Protein AF-A0A653C8L2-F1 (afdb_monomer_lite)

Sequence (127 aa):
MERRVRAQRRDIRHLDTMCFTPFRRICHWGPLTAIGIIKMITAMTIHCMNMLLPKDTLGGKLNYGIFIALAGLTLYNFLSSMYHGPGYLPLNWKPCKEKDCQFLQTCGVCHGYKAPRSHHCRKSDAY

InterPro domains:
  IPR039859 Palmitoyltransferase PFA4/ZDHHC16/ZDHHC20/ERF2-like [PTHR12246] (24-123)

Structure (mmCIF, N/CA/C/O backbone):
data_AF-A0A653C8L2-F1
#
_entry.id   AF-A0A653C8L2-F1
#
loop_
_atom_site.group_PDB
_atom_site.id
_atom_site.type_symbol
_atom_site.label_atom_id
_atom_site.label_alt_id
_atom_site.label_comp_id
_atom_site.label_asym_id
_atom_site.label_entity_id
_atom_site.label_seq_id
_atom_site.pdbx_PDB_ins_code
_atom_site.Cartn_x
_atom_site.Cartn_y
_atom_site.Cartn_z
_atom_site.occupancy
_atom_site.B_iso_or_equiv
_atom_site.auth_seq_id
_atom_site.auth_comp_id
_atom_site.auth_asym_id
_atom_site.auth_atom_id
_atom_site.pdbx_PDB_model_num
ATOM 1 N N . MET A 1 1 ? -5.300 -2.735 35.868 1.00 60.06 1 MET A N 1
ATOM 2 C CA . MET A 1 1 ? -5.263 -2.070 34.544 1.00 60.06 1 MET A CA 1
ATOM 3 C C . MET A 1 1 ? -4.438 -2.858 33.521 1.00 60.06 1 MET A C 1
ATOM 5 O O . MET A 1 1 ? -4.993 -3.279 32.515 1.00 60.06 1 MET A O 1
ATOM 9 N N . GLU A 1 2 ? -3.161 -3.150 33.789 1.00 69.56 2 GLU A N 1
ATOM 10 C CA . GLU A 1 2 ? -2.265 -3.831 32.832 1.00 69.56 2 GLU A CA 1
ATOM 11 C C . GLU A 1 2 ? -2.723 -5.226 32.384 1.00 69.56 2 GLU A C 1
ATOM 13 O O . GLU A 1 2 ? -2.560 -5.586 31.223 1.00 69.56 2 GLU A O 1
ATOM 18 N N . ARG A 1 3 ? -3.340 -6.012 33.276 1.00 71.31 3 ARG A N 1
ATOM 19 C CA . ARG A 1 3 ? -3.849 -7.353 32.937 1.00 71.31 3 ARG A CA 1
ATOM 20 C C . ARG A 1 3 ? -4.948 -7.314 31.864 1.00 71.31 3 ARG A C 1
ATOM 22 O O . ARG A 1 3 ? -4.938 -8.158 30.975 1.00 71.31 3 ARG A O 1
ATOM 29 N N . ARG A 1 4 ? -5.835 -6.306 31.897 1.00 67.25 4 ARG A N 1
ATOM 30 C CA . ARG A 1 4 ? -6.894 -6.105 30.886 1.00 67.25 4 ARG A CA 1
ATOM 31 C C . ARG A 1 4 ? -6.313 -5.650 29.548 1.00 67.25 4 ARG A C 1
ATOM 33 O O . ARG A 1 4 ? -6.658 -6.214 28.520 1.00 67.25 4 ARG A O 1
ATOM 40 N N . VAL A 1 5 ? -5.343 -4.731 29.572 1.00 67.19 5 VAL A N 1
ATOM 41 C CA . VAL A 1 5 ? -4.606 -4.308 28.366 1.00 67.19 5 VAL A CA 1
ATOM 42 C C . VAL A 1 5 ? -3.884 -5.495 27.715 1.00 67.19 5 VAL A C 1
ATOM 44 O O . VAL A 1 5 ? -3.925 -5.654 26.497 1.00 67.19 5 VAL A O 1
ATOM 47 N N . ARG A 1 6 ? -3.248 -6.364 28.515 1.00 67.94 6 ARG A N 1
ATOM 48 C CA . ARG A 1 6 ? -2.563 -7.571 28.018 1.00 67.94 6 ARG A CA 1
ATOM 49 C C . ARG A 1 6 ? -3.534 -8.630 27.484 1.00 67.94 6 ARG A C 1
ATOM 51 O O . ARG A 1 6 ? -3.186 -9.304 26.520 1.00 67.94 6 ARG A O 1
ATOM 58 N N . ALA A 1 7 ? -4.713 -8.787 28.086 1.00 66.25 7 ALA A N 1
ATOM 59 C CA . ALA A 1 7 ? -5.761 -9.682 27.588 1.00 66.25 7 ALA A CA 1
ATOM 60 C C . ALA A 1 7 ? -6.307 -9.199 26.236 1.00 66.25 7 ALA A C 1
ATOM 62 O O . ALA A 1 7 ? -6.218 -9.925 25.255 1.00 66.25 7 ALA A O 1
ATOM 63 N N . GLN A 1 8 ? -6.693 -7.925 26.145 1.00 66.56 8 GLN A N 1
ATOM 64 C CA . GLN A 1 8 ? -7.194 -7.315 24.911 1.00 66.56 8 GLN A CA 1
ATOM 65 C C . GLN A 1 8 ? -6.156 -7.351 23.773 1.00 66.56 8 GLN A C 1
ATOM 67 O O . GLN A 1 8 ? -6.495 -7.577 22.618 1.00 66.56 8 GLN A O 1
ATOM 72 N N . ARG A 1 9 ? -4.862 -7.183 24.091 1.00 62.91 9 ARG A N 1
ATOM 73 C CA . ARG A 1 9 ? -3.764 -7.316 23.113 1.00 62.91 9 ARG A CA 1
ATOM 74 C C . ARG A 1 9 ? -3.525 -8.771 22.674 1.00 62.91 9 ARG A C 1
ATOM 76 O O . ARG A 1 9 ? -2.957 -8.995 21.609 1.00 62.91 9 ARG A O 1
ATOM 83 N N . ARG A 1 10 ? -3.8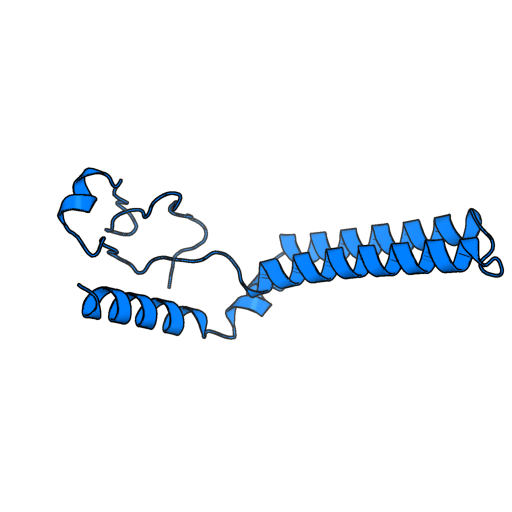84 -9.768 23.491 1.00 61.28 10 ARG A N 1
ATOM 84 C CA . ARG A 1 10 ? -3.798 -11.190 23.111 1.00 61.28 10 ARG A CA 1
ATOM 85 C C . ARG A 1 10 ? -4.936 -11.594 22.176 1.00 61.28 10 ARG A C 1
ATOM 87 O O . ARG A 1 10 ? -4.631 -12.243 21.185 1.00 61.28 10 ARG A O 1
ATOM 94 N N . ASP A 1 11 ? -6.162 -11.138 22.427 1.00 62.47 11 ASP A N 1
ATOM 95 C CA . ASP A 1 11 ? -7.305 -11.417 21.540 1.00 62.47 11 ASP A CA 1
ATOM 96 C C . ASP A 1 11 ? -7.112 -10.828 20.139 1.00 62.47 11 ASP A C 1
ATOM 98 O O . ASP A 1 11 ? -7.340 -11.518 19.151 1.00 62.47 11 ASP A O 1
ATOM 102 N N . ILE A 1 12 ? -6.594 -9.595 20.041 1.00 62.34 12 ILE A N 1
ATOM 103 C CA . ILE A 1 12 ? -6.271 -8.978 18.742 1.00 62.34 12 ILE A CA 1
ATOM 104 C C . ILE A 1 12 ? -5.249 -9.836 17.979 1.00 62.34 12 ILE A C 1
ATOM 106 O O . ILE A 1 12 ? -5.472 -10.186 16.833 1.00 62.34 12 ILE A O 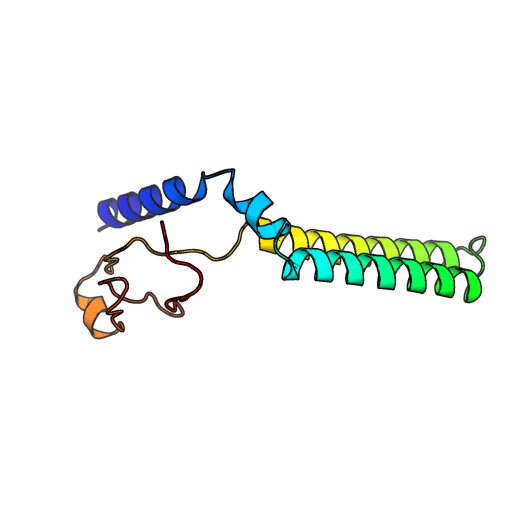1
ATOM 110 N N . ARG A 1 13 ? -4.166 -10.284 18.626 1.00 57.41 13 ARG A N 1
ATOM 111 C CA . ARG A 1 13 ? -3.154 -11.109 17.940 1.00 57.41 13 ARG A CA 1
ATOM 112 C C . ARG A 1 13 ? -3.681 -12.463 17.459 1.00 57.41 13 ARG A C 1
ATOM 114 O O . ARG A 1 13 ? -3.164 -12.994 16.484 1.00 57.41 13 ARG A O 1
ATOM 121 N N . HIS A 1 14 ? -4.671 -13.039 18.138 1.00 55.16 14 HIS A N 1
ATOM 122 C CA . HIS A 1 14 ? -5.238 -14.326 17.735 1.00 55.16 14 HIS A CA 1
ATOM 123 C C . HIS A 1 14 ? -6.105 -14.196 16.471 1.00 55.16 14 HIS A C 1
ATOM 125 O O . HIS A 1 14 ? -6.079 -15.075 15.611 1.00 55.16 14 HIS A O 1
ATOM 131 N N . LEU A 1 15 ? -6.828 -13.084 16.325 1.00 57.72 15 LEU A N 1
ATOM 132 C CA . LEU A 1 15 ? -7.612 -12.776 15.126 1.00 57.72 15 LEU A CA 1
ATOM 133 C C . LEU A 1 15 ? -6.710 -12.482 13.899 1.00 57.72 15 LEU A C 1
ATOM 135 O O . LEU A 1 15 ? -7.086 -12.798 12.772 1.00 57.72 15 LEU A O 1
ATOM 139 N N . ASP A 1 16 ? -5.476 -12.001 14.104 1.00 55.03 16 ASP A N 1
ATOM 140 C CA . ASP A 1 16 ? -4.514 -11.698 13.026 1.00 55.03 16 ASP A CA 1
ATOM 141 C C . ASP A 1 16 ? -3.955 -12.959 12.330 1.00 55.03 16 ASP A C 1
ATOM 143 O O . ASP A 1 16 ? -3.371 -12.873 11.250 1.00 55.03 16 ASP A O 1
ATOM 147 N N . THR A 1 17 ? -4.118 -14.149 12.924 1.00 48.03 17 THR A N 1
ATOM 148 C CA . THR A 1 17 ? -3.399 -15.376 12.511 1.00 48.03 17 THR A CA 1
ATOM 149 C C . THR A 1 17 ? -4.141 -16.199 11.438 1.00 48.03 17 THR A C 1
ATOM 151 O O . THR A 1 17 ? -3.724 -17.302 11.085 1.00 48.03 17 THR A O 1
ATOM 154 N N . MET A 1 18 ? -5.237 -15.695 10.860 1.00 47.38 18 MET A N 1
ATOM 155 C CA . MET A 1 18 ? -5.929 -16.401 9.773 1.00 47.38 18 MET A CA 1
ATOM 156 C C . MET A 1 18 ? -5.209 -16.205 8.425 1.00 47.38 18 MET A C 1
ATOM 158 O O . MET A 1 18 ? -5.527 -15.301 7.647 1.00 47.38 18 MET A O 1
ATOM 162 N N . CYS A 1 19 ? -4.278 -17.114 8.113 1.00 48.59 19 CYS A N 1
ATOM 163 C CA . CYS A 1 19 ? -3.488 -17.166 6.869 1.00 48.59 19 CYS A CA 1
ATOM 164 C C . CYS A 1 19 ? -4.305 -17.194 5.555 1.00 48.59 19 CYS A C 1
ATOM 166 O O . CYS A 1 19 ? -3.742 -16.987 4.483 1.00 48.59 19 CYS A O 1
ATOM 168 N N . PHE A 1 20 ? -5.623 -17.420 5.601 1.00 51.81 20 PHE A N 1
ATOM 169 C CA . PHE A 1 20 ? -6.507 -17.429 4.424 1.00 51.81 20 PHE A CA 1
ATOM 170 C C . PHE A 1 20 ? -7.019 -16.037 4.000 1.00 51.81 20 PHE A C 1
ATOM 172 O O . PHE A 1 20 ? -7.575 -15.879 2.910 1.00 51.81 20 PHE A O 1
ATOM 179 N N . THR A 1 21 ? -6.824 -15.008 4.825 1.00 62.84 21 THR A N 1
ATOM 180 C CA . THR A 1 21 ? -7.292 -13.637 4.551 1.00 62.84 21 THR A CA 1
ATOM 181 C C . THR A 1 21 ? -6.471 -12.854 3.507 1.00 62.84 21 THR A C 1
ATOM 183 O O . THR A 1 21 ? -7.094 -12.132 2.718 1.00 62.84 21 THR A O 1
ATOM 186 N N . PRO A 1 22 ? -5.128 -12.992 3.391 1.00 68.12 22 PRO A N 1
ATOM 187 C CA . PRO A 1 22 ? -4.340 -12.167 2.471 1.00 68.12 22 PRO A CA 1
ATOM 188 C C . PRO A 1 22 ? -4.568 -12.545 1.005 1.00 68.12 22 PRO A C 1
ATOM 190 O O . PRO A 1 22 ? -4.767 -11.670 0.165 1.00 68.12 22 PRO A O 1
ATOM 193 N N . PHE A 1 23 ? -4.620 -13.844 0.691 1.00 69.50 23 PHE A N 1
ATOM 194 C CA . PHE A 1 23 ? -4.845 -14.325 -0.677 1.00 69.50 23 PHE A CA 1
ATOM 195 C C . PHE A 1 23 ? -6.219 -13.921 -1.213 1.00 69.50 23 PHE A C 1
ATOM 197 O O . PHE A 1 23 ? -6.331 -13.441 -2.339 1.00 69.50 23 PHE A O 1
ATOM 204 N N . ARG A 1 24 ? -7.265 -14.014 -0.384 1.00 71.75 24 ARG A N 1
ATOM 205 C CA . ARG A 1 24 ? -8.611 -13.555 -0.755 1.00 71.75 24 ARG A CA 1
ATOM 206 C C . ARG A 1 24 ? -8.663 -12.041 -0.986 1.00 71.75 24 ARG A C 1
ATOM 208 O O . ARG A 1 24 ? -9.430 -11.582 -1.830 1.00 71.75 24 ARG A O 1
ATOM 215 N N . ARG A 1 25 ? -7.843 -11.266 -0.266 1.00 75.62 25 ARG A N 1
ATOM 216 C CA . ARG A 1 25 ? -7.727 -9.814 -0.455 1.00 75.62 25 ARG A CA 1
ATOM 217 C C . ARG A 1 25 ? -7.002 -9.473 -1.760 1.00 75.62 25 ARG A C 1
ATOM 219 O O . ARG A 1 25 ? -7.466 -8.589 -2.469 1.00 75.62 25 ARG A O 1
ATOM 226 N N . ILE A 1 26 ? -5.933 -10.194 -2.106 1.00 79.44 26 ILE A N 1
ATOM 227 C CA . ILE A 1 26 ? -5.179 -9.994 -3.358 1.00 79.44 26 ILE A CA 1
ATOM 228 C C . ILE A 1 26 ? -6.006 -10.403 -4.584 1.00 79.44 26 ILE A C 1
ATOM 230 O O . ILE A 1 26 ? -5.967 -9.707 -5.592 1.00 79.44 26 ILE A O 1
ATOM 234 N N . CYS A 1 27 ? -6.798 -11.475 -4.499 1.00 79.19 27 CYS A N 1
ATOM 235 C CA . CYS A 1 27 ? -7.641 -11.936 -5.609 1.00 79.19 27 CYS A CA 1
ATOM 236 C C . CYS A 1 27 ? -8.933 -11.118 -5.808 1.00 79.19 27 CYS A C 1
ATOM 238 O O . CYS A 1 27 ? -9.787 -11.496 -6.608 1.00 79.19 27 CYS A O 1
ATOM 240 N N . HIS A 1 28 ? -9.111 -10.003 -5.097 1.00 83.12 28 HIS A N 1
ATOM 241 C CA . HIS A 1 28 ? -10.218 -9.086 -5.350 1.00 83.12 28 HIS A CA 1
ATOM 242 C C . HIS A 1 28 ? -9.926 -8.219 -6.590 1.00 83.12 28 HIS A C 1
ATOM 244 O O . HIS A 1 28 ? -8.783 -7.844 -6.848 1.00 83.12 28 HIS A O 1
ATOM 250 N N . TRP A 1 29 ? -10.969 -7.838 -7.337 1.00 84.50 29 TRP A N 1
ATOM 251 C CA . TRP A 1 29 ? -10.837 -7.081 -8.590 1.00 84.50 29 TRP A CA 1
ATOM 252 C C . TRP A 1 29 ? -9.989 -5.809 -8.472 1.00 84.50 29 TRP A C 1
ATOM 254 O O . TRP A 1 29 ? -9.142 -5.573 -9.318 1.00 84.50 29 TRP A O 1
ATOM 264 N N . GLY A 1 30 ? -10.170 -5.012 -7.414 1.00 88.06 30 GLY A N 1
ATOM 265 C CA . GLY A 1 30 ? -9.389 -3.783 -7.194 1.00 88.06 30 GLY A CA 1
ATOM 266 C C . GLY A 1 30 ? -7.868 -4.012 -7.124 1.00 88.06 30 GLY A C 1
ATOM 267 O O . GLY A 1 30 ? -7.124 -3.431 -7.908 1.00 88.06 30 GLY A O 1
ATOM 268 N N . PRO A 1 31 ? -7.375 -4.864 -6.214 1.00 90.12 31 PRO A N 1
ATOM 269 C CA . PRO A 1 31 ? -5.970 -5.259 -6.183 1.00 90.12 31 PRO A CA 1
ATOM 270 C C . PRO A 1 31 ? -5.412 -5.840 -7.481 1.00 90.12 31 PRO A C 1
ATOM 272 O O . PRO A 1 31 ? -4.314 -5.463 -7.891 1.00 90.12 31 PRO A O 1
ATOM 275 N N . LEU A 1 32 ? -6.164 -6.717 -8.150 1.00 90.81 32 LEU A N 1
ATOM 276 C CA . LEU A 1 32 ? -5.730 -7.315 -9.414 1.00 90.81 32 LEU A CA 1
ATOM 277 C C . LEU A 1 32 ? -5.578 -6.267 -10.520 1.00 90.81 32 LEU A C 1
ATOM 279 O O . LEU A 1 32 ? -4.567 -6.266 -11.227 1.00 90.81 32 LEU A O 1
ATOM 283 N N . THR A 1 33 ? -6.535 -5.344 -10.648 1.00 93.81 33 THR A N 1
ATOM 284 C CA . THR A 1 33 ? -6.440 -4.263 -11.638 1.00 93.81 33 THR A CA 1
ATOM 285 C C . THR A 1 33 ? -5.279 -3.325 -11.325 1.00 93.81 33 THR A C 1
ATOM 287 O O . THR A 1 33 ? -4.542 -2.962 -12.239 1.00 93.81 33 THR A O 1
ATOM 290 N N . ALA A 1 34 ? -5.039 -2.998 -10.052 1.00 94.19 34 ALA A N 1
ATOM 291 C CA . ALA A 1 34 ? -3.895 -2.183 -9.644 1.00 94.19 34 ALA A CA 1
ATOM 292 C C . ALA A 1 34 ? -2.549 -2.840 -10.005 1.00 94.19 34 ALA A C 1
ATOM 294 O O . ALA A 1 34 ? -1.684 -2.180 -10.582 1.00 94.19 34 ALA A O 1
ATOM 295 N N . ILE A 1 35 ? -2.381 -4.142 -9.741 1.00 94.12 35 ILE A N 1
ATOM 296 C CA . ILE A 1 35 ? -1.172 -4.886 -10.140 1.00 94.12 35 ILE A CA 1
ATOM 297 C C . ILE A 1 35 ? -1.011 -4.871 -11.665 1.00 94.12 35 ILE A C 1
ATOM 299 O O . ILE A 1 35 ? 0.094 -4.635 -12.159 1.00 94.12 35 ILE A O 1
ATOM 303 N N . GLY A 1 36 ? -2.103 -5.072 -12.408 1.00 94.69 36 GLY A N 1
ATOM 304 C CA . GLY A 1 36 ? -2.109 -4.987 -13.869 1.00 94.69 36 GLY A CA 1
ATOM 305 C C . GLY A 1 36 ? -1.630 -3.625 -14.378 1.00 94.69 36 GLY A C 1
ATOM 306 O O . GLY A 1 36 ? -0.720 -3.562 -15.203 1.00 94.69 36 GLY A O 1
ATOM 307 N N . ILE A 1 37 ? -2.169 -2.532 -13.831 1.00 96.12 37 ILE A N 1
ATOM 308 C CA . ILE A 1 37 ? -1.780 -1.159 -14.190 1.00 96.12 37 ILE A CA 1
ATOM 309 C C . ILE A 1 37 ? -0.298 -0.912 -13.887 1.00 96.12 37 ILE A C 1
ATOM 311 O O . ILE A 1 37 ? 0.427 -0.428 -14.757 1.00 96.12 37 ILE A O 1
ATOM 315 N N . ILE A 1 38 ? 0.178 -1.291 -12.694 1.00 95.44 38 ILE A N 1
ATOM 316 C CA . ILE A 1 38 ? 1.590 -1.141 -12.308 1.00 95.44 38 ILE A CA 1
ATOM 317 C C . ILE A 1 38 ? 2.491 -1.863 -13.315 1.00 95.44 38 ILE A C 1
ATOM 319 O O . ILE A 1 38 ? 3.489 -1.295 -13.760 1.00 95.44 38 ILE A O 1
ATOM 323 N N . LYS A 1 39 ? 2.139 -3.087 -13.724 1.00 93.25 39 LYS A N 1
ATOM 324 C CA . LYS A 1 39 ? 2.917 -3.856 -14.706 1.00 93.25 39 LYS A CA 1
ATOM 325 C C . LYS A 1 39 ? 2.900 -3.221 -16.095 1.00 93.25 39 LYS A C 1
ATOM 327 O O . LYS A 1 39 ? 3.965 -3.100 -16.695 1.00 93.25 39 LYS A O 1
ATOM 332 N N . MET A 1 40 ? 1.737 -2.781 -16.572 1.00 97.19 40 MET A N 1
ATOM 333 C CA . MET A 1 40 ? 1.592 -2.142 -17.885 1.00 97.19 40 MET A CA 1
ATOM 334 C C . MET A 1 40 ? 2.388 -0.840 -17.979 1.00 97.19 40 MET A C 1
ATOM 336 O O . MET A 1 40 ? 3.168 -0.665 -18.914 1.00 97.19 40 MET A O 1
ATOM 340 N N . ILE A 1 41 ? 2.251 0.044 -16.985 1.00 96.56 41 ILE A N 1
ATOM 341 C CA . ILE A 1 41 ? 3.010 1.300 -16.932 1.00 96.56 41 ILE A CA 1
ATOM 342 C C . ILE A 1 41 ? 4.507 1.001 -16.843 1.00 96.56 41 ILE A C 1
ATOM 344 O O . ILE A 1 41 ? 5.289 1.590 -17.579 1.00 96.56 41 ILE A O 1
ATOM 348 N N . THR A 1 42 ? 4.916 0.044 -16.004 1.00 96.12 42 THR A N 1
ATOM 349 C CA . THR A 1 42 ? 6.330 -0.353 -15.890 1.00 96.12 42 THR A CA 1
ATOM 350 C C . THR A 1 42 ? 6.890 -0.832 -17.230 1.00 96.12 42 THR A C 1
ATOM 352 O O . THR A 1 42 ? 7.965 -0.392 -17.632 1.00 96.12 42 THR A O 1
ATOM 355 N N . ALA A 1 43 ? 6.161 -1.692 -17.947 1.00 95.06 43 ALA A N 1
ATOM 356 C CA . ALA A 1 43 ? 6.580 -2.209 -19.248 1.00 95.06 43 ALA A CA 1
ATOM 357 C C . ALA A 1 43 ? 6.687 -1.097 -20.304 1.00 95.06 43 ALA A C 1
ATOM 359 O O . ALA A 1 43 ? 7.691 -1.025 -21.015 1.00 95.06 43 ALA A O 1
ATOM 360 N N . MET A 1 44 ? 5.697 -0.202 -20.364 1.00 96.50 44 MET A N 1
ATOM 361 C CA . MET A 1 44 ? 5.713 0.929 -21.293 1.00 96.50 44 MET A CA 1
ATOM 362 C C . MET A 1 44 ? 6.853 1.901 -20.979 1.00 96.50 44 MET A C 1
ATOM 364 O O . MET A 1 44 ? 7.579 2.313 -21.880 1.00 96.50 44 MET A O 1
ATOM 368 N N . THR A 1 45 ? 7.083 2.220 -19.705 1.00 94.31 45 THR A N 1
ATOM 369 C CA . THR A 1 45 ? 8.196 3.091 -19.317 1.00 94.31 45 THR A CA 1
ATOM 370 C C . THR A 1 45 ? 9.538 2.457 -19.661 1.00 94.31 45 THR A C 1
ATOM 372 O O . THR A 1 45 ? 10.388 3.137 -20.223 1.00 94.31 45 THR A O 1
ATOM 375 N N . ILE A 1 46 ? 9.732 1.154 -19.421 1.00 92.44 46 ILE A N 1
ATOM 376 C CA . ILE A 1 46 ? 10.951 0.448 -19.851 1.00 92.44 46 ILE A CA 1
ATOM 377 C C . ILE A 1 46 ? 11.134 0.548 -21.370 1.00 92.44 46 ILE A C 1
ATOM 379 O O . ILE A 1 46 ? 12.248 0.784 -21.837 1.00 92.44 46 ILE A O 1
ATOM 383 N N . HIS A 1 47 ? 10.058 0.390 -22.143 1.00 91.81 47 HIS A N 1
ATOM 384 C CA . HIS A 1 47 ? 10.102 0.539 -23.595 1.00 91.81 47 HIS A CA 1
ATOM 385 C C . HIS A 1 47 ? 10.561 1.946 -24.009 1.00 91.81 47 HIS A C 1
ATOM 387 O O . HIS A 1 47 ? 11.518 2.069 -24.773 1.00 91.81 47 HIS A O 1
ATOM 393 N N . CYS A 1 48 ? 9.970 2.995 -23.432 1.00 91.38 48 CYS A N 1
ATOM 394 C CA . CYS A 1 48 ? 10.371 4.381 -23.686 1.00 91.38 48 CYS A CA 1
ATOM 395 C C . CYS A 1 48 ? 11.817 4.665 -23.259 1.00 91.38 48 CYS A C 1
ATOM 397 O O . CYS A 1 48 ? 12.550 5.336 -23.979 1.00 91.38 48 CYS A O 1
ATOM 399 N N . MET A 1 49 ? 12.261 4.135 -22.117 1.00 89.62 49 MET A N 1
ATOM 400 C CA . MET A 1 49 ? 13.633 4.324 -21.631 1.00 89.62 49 MET A CA 1
ATOM 401 C C . MET A 1 49 ? 14.664 3.713 -22.581 1.00 89.62 49 MET A C 1
ATOM 403 O O . MET A 1 49 ? 15.723 4.301 -22.785 1.00 89.62 49 MET A O 1
ATOM 407 N N . ASN A 1 50 ? 14.329 2.583 -23.211 1.00 84.88 50 ASN A N 1
ATOM 408 C CA . ASN A 1 50 ? 15.182 1.954 -24.220 1.00 84.88 50 ASN A CA 1
ATOM 409 C C . ASN A 1 50 ? 15.292 2.783 -25.509 1.00 84.88 50 ASN A C 1
ATOM 411 O O . ASN A 1 50 ? 16.270 2.620 -26.233 1.00 84.88 50 ASN A O 1
ATOM 415 N N . MET A 1 51 ? 14.304 3.636 -25.799 1.00 87.75 51 MET A N 1
ATOM 416 C CA . MET A 1 51 ? 14.338 4.572 -26.928 1.00 87.75 51 MET A CA 1
ATOM 417 C C . MET A 1 51 ? 15.026 5.894 -26.573 1.00 87.75 51 MET A C 1
ATOM 419 O O . MET A 1 51 ? 15.653 6.502 -27.433 1.00 87.75 51 MET A O 1
ATOM 423 N N . LEU A 1 52 ? 14.906 6.344 -25.320 1.00 84.38 52 LEU A N 1
ATOM 424 C CA . LEU A 1 52 ? 15.411 7.643 -24.878 1.00 84.38 52 LEU A CA 1
ATOM 425 C C . LEU A 1 52 ? 16.928 7.652 -24.671 1.00 84.38 52 LEU A C 1
ATOM 427 O O . LEU A 1 52 ? 17.582 8.634 -25.015 1.00 84.38 52 LEU A O 1
ATOM 431 N N . LEU A 1 53 ? 17.489 6.590 -24.084 1.00 82.69 53 LEU A N 1
ATOM 432 C CA . LEU A 1 53 ? 18.915 6.531 -23.778 1.00 82.69 53 LEU A CA 1
ATOM 433 C C . LEU A 1 53 ? 19.489 5.142 -24.101 1.00 82.69 53 LEU A C 1
ATOM 435 O O . LEU A 1 53 ? 18.923 4.135 -23.667 1.00 82.69 53 LEU A O 1
ATOM 439 N N . PRO A 1 54 ? 20.629 5.047 -24.815 1.00 81.00 54 PRO A N 1
ATOM 440 C CA . PRO A 1 54 ? 21.226 3.756 -25.128 1.00 81.00 54 PRO A CA 1
ATOM 441 C C . PRO A 1 54 ? 21.651 3.024 -23.852 1.00 81.00 54 PRO A C 1
ATOM 443 O O . PRO A 1 54 ? 22.327 3.594 -22.987 1.00 81.00 54 PRO A O 1
ATOM 446 N N . LYS A 1 55 ? 21.306 1.734 -23.758 1.00 76.00 55 LYS A N 1
ATOM 447 C CA . LYS A 1 55 ? 21.627 0.865 -22.608 1.00 76.00 55 LYS A CA 1
ATOM 448 C C . LYS A 1 55 ? 23.123 0.692 -22.370 1.00 76.00 55 LYS A C 1
ATOM 450 O O . LYS A 1 55 ? 23.527 0.341 -21.266 1.00 76.00 55 LYS A O 1
ATOM 455 N N . ASP A 1 56 ? 23.937 0.922 -23.392 1.00 83.25 56 ASP A N 1
ATOM 456 C CA . ASP A 1 56 ? 25.387 0.759 -23.306 1.00 83.25 56 ASP A CA 1
ATOM 457 C C . ASP A 1 56 ? 26.048 1.902 -22.533 1.00 83.25 56 ASP A C 1
ATOM 459 O O . ASP A 1 56 ? 27.116 1.722 -21.944 1.00 83.25 56 ASP A O 1
ATOM 463 N N . THR A 1 57 ? 25.371 3.050 -22.439 1.00 90.56 57 THR A N 1
ATOM 464 C CA . THR A 1 57 ? 25.838 4.187 -21.646 1.00 90.56 57 THR A CA 1
ATOM 465 C C . THR A 1 57 ? 25.659 3.929 -20.150 1.00 90.56 57 THR A C 1
ATOM 467 O O . THR A 1 57 ? 24.667 3.348 -19.704 1.00 90.56 57 THR A O 1
ATOM 470 N N . LEU A 1 58 ? 26.605 4.412 -19.338 1.00 90.62 58 LEU A N 1
ATOM 471 C CA . LEU A 1 58 ? 26.501 4.342 -17.876 1.00 90.62 58 LEU A CA 1
ATOM 472 C C . LEU A 1 58 ? 25.225 5.037 -17.367 1.00 90.62 58 LEU A C 1
ATOM 474 O O . LEU A 1 58 ? 24.541 4.503 -16.497 1.00 90.62 58 LEU A O 1
ATOM 478 N N . GLY A 1 59 ? 24.868 6.182 -17.960 1.00 88.25 59 GLY A N 1
ATOM 479 C CA . GLY A 1 59 ? 23.633 6.905 -17.647 1.00 88.25 59 GLY A CA 1
ATOM 480 C C . GLY A 1 59 ? 22.373 6.082 -17.932 1.00 88.25 59 GLY A C 1
ATOM 481 O O . GLY A 1 59 ? 21.472 6.047 -17.097 1.00 88.25 59 GLY A O 1
ATOM 482 N N . GLY A 1 60 ? 22.336 5.350 -19.052 1.00 90.06 60 GLY A N 1
ATOM 483 C CA . GLY A 1 60 ? 21.242 4.435 -19.397 1.00 90.06 60 GLY A CA 1
ATOM 484 C C . GLY A 1 60 ? 21.076 3.316 -18.375 1.00 90.06 60 GLY A C 1
ATOM 485 O O . GLY A 1 60 ? 19.963 3.065 -17.908 1.00 90.06 60 GLY A O 1
ATOM 486 N N . LYS A 1 61 ? 22.188 2.699 -17.961 1.00 90.19 61 LYS A N 1
ATOM 487 C CA . LYS A 1 61 ? 22.194 1.638 -16.938 1.00 90.19 61 LYS A CA 1
ATOM 488 C C . LYS A 1 61 ? 21.718 2.150 -15.581 1.00 90.19 61 LYS A C 1
ATOM 490 O O . LYS A 1 61 ? 20.893 1.494 -14.947 1.00 90.19 61 LYS A O 1
ATOM 495 N N . LEU A 1 62 ? 22.199 3.318 -15.150 1.00 92.69 62 LEU A N 1
ATOM 496 C CA . LEU A 1 62 ? 21.794 3.932 -13.883 1.00 92.69 62 LEU A CA 1
ATOM 497 C C . LEU A 1 62 ? 20.313 4.309 -13.888 1.00 92.69 62 LEU A C 1
ATOM 499 O O . LEU A 1 62 ? 19.592 3.945 -12.964 1.00 92.69 62 LEU A O 1
ATOM 503 N N . ASN A 1 63 ? 19.845 4.975 -14.943 1.00 91.25 63 ASN A N 1
ATOM 504 C CA . ASN A 1 63 ? 18.448 5.376 -15.072 1.00 91.25 63 ASN A CA 1
ATOM 505 C C . ASN A 1 63 ? 17.505 4.159 -15.065 1.00 91.25 63 ASN A C 1
ATOM 507 O O . ASN A 1 63 ? 16.524 4.133 -14.323 1.00 91.25 63 ASN A O 1
ATOM 511 N N . TYR A 1 64 ? 17.847 3.107 -15.815 1.00 92.00 64 TYR A N 1
ATOM 512 C CA . TYR A 1 64 ? 17.100 1.850 -15.801 1.00 92.00 64 TYR A CA 1
ATOM 513 C C . TYR A 1 64 ? 17.109 1.184 -14.416 1.00 92.00 64 TYR A C 1
ATOM 515 O O . TYR A 1 64 ? 16.058 0.787 -13.915 1.00 92.00 64 TYR A O 1
ATOM 523 N N . GLY A 1 65 ? 18.276 1.094 -13.769 1.00 93.00 65 GLY A N 1
ATOM 524 C CA . GLY A 1 65 ? 18.415 0.492 -12.442 1.00 93.00 65 GLY A CA 1
ATOM 525 C C . GLY A 1 65 ? 17.602 1.219 -11.370 1.00 93.00 65 GLY A C 1
ATOM 52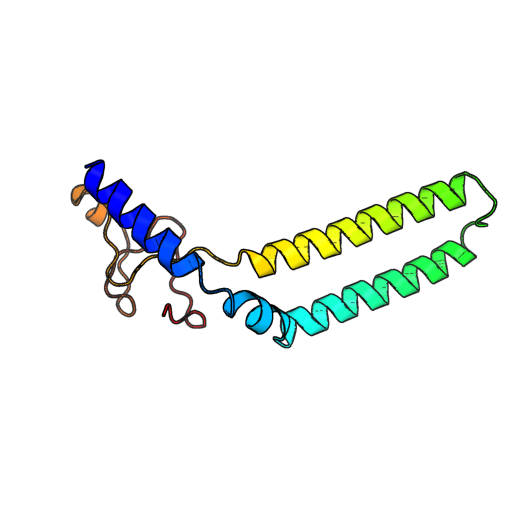6 O O . GLY A 1 65 ? 16.868 0.578 -10.617 1.00 93.00 65 GLY A O 1
ATOM 527 N N . ILE A 1 66 ? 17.671 2.554 -11.343 1.00 94.62 66 ILE A N 1
ATOM 528 C CA . ILE A 1 66 ? 16.895 3.394 -10.421 1.00 94.62 66 ILE A CA 1
ATOM 529 C C . ILE A 1 66 ? 15.397 3.208 -10.671 1.00 94.62 66 ILE A C 1
ATOM 531 O O . ILE A 1 66 ? 14.639 2.995 -9.724 1.00 94.62 66 ILE A O 1
ATOM 535 N N . PHE A 1 67 ? 14.964 3.230 -11.933 1.00 94.81 67 PHE A N 1
ATOM 536 C CA . PHE A 1 67 ? 13.556 3.040 -12.268 1.00 94.81 67 PHE A CA 1
ATOM 537 C C . PHE A 1 67 ? 13.032 1.670 -11.818 1.00 94.81 67 PHE A C 1
ATOM 539 O O . PHE A 1 67 ? 11.988 1.599 -11.171 1.00 94.81 67 PHE A O 1
ATOM 546 N N . ILE A 1 68 ? 13.759 0.584 -12.104 1.00 94.75 68 ILE A N 1
ATOM 547 C CA . ILE A 1 68 ? 13.370 -0.769 -11.680 1.00 94.75 68 ILE A CA 1
ATOM 548 C C . ILE A 1 68 ? 13.317 -0.880 -10.154 1.00 94.75 68 ILE A C 1
ATOM 550 O O . ILE A 1 68 ? 12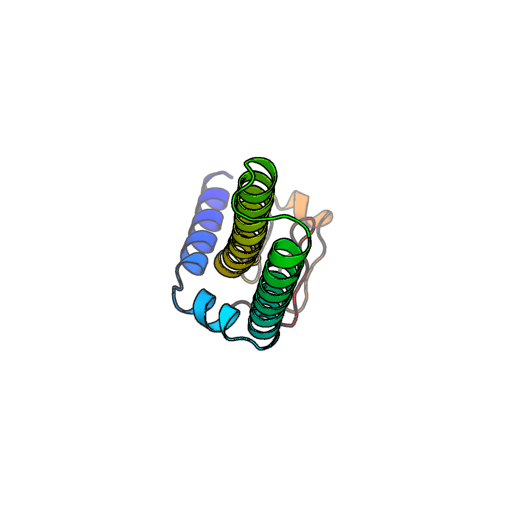.382 -1.483 -9.625 1.00 94.75 68 ILE A O 1
ATOM 554 N N . ALA A 1 69 ? 14.270 -0.277 -9.439 1.00 97.00 69 ALA A N 1
ATOM 555 C CA . ALA A 1 69 ? 14.264 -0.260 -7.979 1.00 97.00 69 ALA A CA 1
ATOM 556 C C . ALA A 1 69 ? 13.023 0.459 -7.426 1.00 97.00 69 ALA A C 1
ATOM 558 O O . ALA A 1 69 ? 12.338 -0.075 -6.551 1.00 97.00 69 ALA A O 1
ATOM 559 N N . LEU A 1 70 ? 12.686 1.632 -7.972 1.00 97.00 70 LEU A N 1
ATOM 560 C CA . LEU A 1 70 ? 11.501 2.394 -7.571 1.00 97.00 70 LEU A CA 1
ATOM 561 C C . LEU A 1 70 ? 10.200 1.653 -7.909 1.00 97.00 70 LEU A C 1
ATOM 563 O O . LEU A 1 70 ? 9.326 1.544 -7.052 1.00 97.00 70 LEU A O 1
ATOM 567 N N . ALA A 1 71 ? 10.088 1.074 -9.107 1.00 96.38 71 ALA A N 1
ATOM 568 C CA . ALA A 1 71 ? 8.932 0.271 -9.505 1.00 96.38 71 ALA A CA 1
ATOM 569 C C . ALA A 1 71 ? 8.763 -0.974 -8.614 1.00 96.38 71 ALA A C 1
ATOM 571 O O . ALA A 1 71 ? 7.649 -1.314 -8.202 1.00 96.38 71 ALA A O 1
ATOM 572 N N . GLY A 1 72 ? 9.875 -1.629 -8.263 1.00 96.25 72 GLY A N 1
ATOM 573 C CA . GLY A 1 72 ? 9.905 -2.729 -7.302 1.00 96.25 72 GLY A CA 1
ATOM 574 C C . GLY A 1 72 ? 9.430 -2.295 -5.916 1.00 96.25 72 GLY A C 1
ATOM 575 O O . GLY A 1 72 ? 8.607 -2.980 -5.310 1.00 96.25 72 GLY A O 1
ATOM 576 N N . LEU A 1 73 ? 9.873 -1.127 -5.443 1.00 97.50 73 LEU A N 1
ATOM 577 C CA . LEU A 1 73 ? 9.455 -0.564 -4.161 1.00 97.50 73 LEU A CA 1
ATOM 578 C C . LEU A 1 73 ? 7.962 -0.206 -4.149 1.00 97.50 73 LEU A C 1
ATOM 580 O O . LEU A 1 73 ? 7.283 -0.459 -3.152 1.00 97.50 73 LEU A O 1
ATOM 584 N N . THR A 1 74 ? 7.419 0.328 -5.245 1.00 96.69 74 THR A N 1
ATOM 585 C CA . THR A 1 74 ? 5.975 0.569 -5.389 1.00 96.69 74 THR A CA 1
ATOM 586 C C . THR A 1 74 ? 5.187 -0.730 -5.261 1.00 96.69 74 THR A C 1
ATOM 588 O O . THR A 1 74 ? 4.248 -0.802 -4.465 1.00 96.69 74 THR A O 1
ATOM 591 N N . LEU A 1 75 ? 5.587 -1.774 -5.993 1.00 95.31 75 LEU A N 1
ATOM 592 C CA . LEU A 1 75 ? 4.923 -3.075 -5.926 1.00 95.31 75 LEU A CA 1
ATOM 593 C C . LEU A 1 75 ? 5.031 -3.684 -4.522 1.00 95.31 75 LEU A C 1
ATOM 595 O O . LEU A 1 75 ? 4.034 -4.160 -3.986 1.00 95.31 75 LEU A O 1
ATOM 599 N N . TYR A 1 76 ? 6.211 -3.624 -3.906 1.00 95.19 76 TYR A N 1
ATOM 600 C CA . TYR A 1 76 ? 6.439 -4.130 -2.555 1.00 95.19 76 TYR A CA 1
ATOM 601 C C . TYR A 1 76 ? 5.545 -3.437 -1.522 1.00 95.19 76 TYR A C 1
ATOM 603 O O . TYR A 1 76 ? 4.857 -4.114 -0.759 1.00 95.19 76 TYR A O 1
ATOM 611 N N . ASN A 1 77 ? 5.500 -2.102 -1.514 1.00 95.12 77 ASN A N 1
ATOM 612 C CA . ASN A 1 77 ? 4.662 -1.360 -0.570 1.00 95.12 77 ASN A CA 1
ATOM 613 C C . ASN A 1 77 ? 3.173 -1.638 -0.791 1.00 95.12 77 ASN A C 1
ATOM 615 O O . ASN A 1 77 ? 2.425 -1.800 0.175 1.00 95.12 77 ASN A O 1
ATOM 619 N N . PHE A 1 78 ? 2.749 -1.763 -2.050 1.00 92.81 78 PHE A N 1
ATOM 620 C CA . PHE A 1 78 ? 1.377 -2.130 -2.375 1.00 92.81 78 PHE A CA 1
ATOM 621 C C . PHE A 1 78 ? 1.023 -3.520 -1.826 1.00 92.81 78 PHE A C 1
ATOM 623 O O . PHE A 1 78 ? 0.060 -3.658 -1.069 1.00 92.81 78 PHE A O 1
ATOM 630 N N . LEU A 1 79 ? 1.840 -4.537 -2.119 1.00 91.00 79 LEU A N 1
ATOM 631 C CA . LEU A 1 79 ? 1.654 -5.899 -1.606 1.00 91.00 79 LEU A CA 1
ATOM 632 C C . LEU A 1 79 ? 1.694 -5.947 -0.071 1.00 91.00 79 LEU A C 1
ATOM 634 O O . LEU A 1 79 ? 0.838 -6.583 0.544 1.00 91.00 79 LEU A O 1
ATOM 638 N N . SER A 1 80 ? 2.630 -5.230 0.553 1.00 90.94 80 SER A N 1
ATOM 639 C CA . SER A 1 80 ? 2.759 -5.145 2.012 1.00 90.94 80 SER A CA 1
ATOM 640 C C . SER A 1 80 ? 1.509 -4.548 2.665 1.00 90.94 80 SER A C 1
ATOM 642 O O . SER A 1 80 ? 1.022 -5.078 3.667 1.00 90.94 80 SER A O 1
ATOM 644 N N . SER A 1 81 ? 0.927 -3.502 2.067 1.00 88.25 81 SER A N 1
ATOM 645 C CA . SER A 1 81 ? -0.315 -2.896 2.566 1.00 88.25 81 SER A CA 1
ATOM 646 C C . SER A 1 81 ? -1.501 -3.865 2.511 1.00 88.25 81 SER A C 1
ATOM 648 O O . SER A 1 81 ? -2.329 -3.897 3.423 1.00 88.25 81 SER A O 1
ATOM 650 N N . MET A 1 82 ? -1.557 -4.711 1.478 1.00 85.56 82 MET A N 1
ATOM 651 C CA . MET A 1 82 ? -2.590 -5.737 1.349 1.00 85.56 82 MET A CA 1
ATOM 652 C C . MET A 1 82 ? -2.380 -6.887 2.322 1.00 85.56 82 MET A C 1
ATOM 654 O O . MET A 1 82 ? -3.360 -7.394 2.866 1.00 85.56 82 MET A O 1
ATOM 658 N N . TYR A 1 83 ? -1.132 -7.291 2.554 1.00 82.69 83 TYR A N 1
ATOM 659 C CA . TYR A 1 83 ? -0.815 -8.368 3.483 1.00 82.69 83 TYR A CA 1
ATOM 660 C C . TYR A 1 83 ? -1.236 -8.010 4.913 1.00 82.69 83 TYR A C 1
ATOM 662 O O . TYR A 1 83 ? -2.002 -8.752 5.523 1.00 82.69 83 TYR A O 1
ATOM 670 N N . HIS A 1 84 ? -0.827 -6.839 5.411 1.00 82.19 84 HIS A N 1
ATOM 671 C CA . HIS A 1 84 ? -1.157 -6.406 6.773 1.00 82.19 84 HIS A CA 1
ATOM 672 C C . HIS A 1 84 ? -2.635 -6.013 6.920 1.00 82.19 84 HIS A C 1
ATOM 674 O O . HIS A 1 84 ? -3.301 -6.428 7.863 1.00 82.19 84 HIS A O 1
ATOM 680 N N . GLY A 1 85 ? -3.186 -5.261 5.962 1.00 79.38 85 GLY A N 1
ATOM 681 C CA . GLY A 1 85 ? -4.564 -4.778 6.032 1.00 79.38 85 GLY A CA 1
ATOM 682 C C . GLY A 1 85 ? -4.843 -3.783 7.164 1.00 79.38 85 GLY A C 1
ATOM 683 O O . GLY A 1 85 ? -3.926 -3.301 7.830 1.00 79.38 85 GLY A O 1
ATOM 684 N N . PRO A 1 86 ? -6.123 -3.429 7.369 1.00 79.56 86 PRO A N 1
ATOM 685 C CA . PRO A 1 86 ? -6.528 -2.557 8.461 1.00 79.56 86 PRO A CA 1
ATOM 686 C C . PRO A 1 86 ? -6.543 -3.316 9.793 1.00 79.56 86 PRO A C 1
ATOM 688 O O . PRO A 1 86 ? -6.987 -4.461 9.859 1.00 79.56 86 PRO A O 1
ATOM 691 N N . GLY A 1 87 ? -6.138 -2.643 10.870 1.00 79.31 87 GLY A N 1
ATOM 692 C CA . GLY A 1 87 ? -6.390 -3.133 12.224 1.00 79.31 87 GLY A CA 1
ATOM 693 C C . GLY A 1 87 ? -7.886 -3.119 12.555 1.00 79.31 87 GLY A C 1
ATOM 694 O O . GLY A 1 87 ? -8.657 -2.342 11.988 1.00 79.31 87 GLY A O 1
ATOM 695 N N . TYR A 1 88 ? -8.291 -3.957 13.503 1.00 78.50 88 TYR A N 1
ATOM 696 C CA . TYR A 1 88 ? -9.677 -4.080 13.953 1.00 78.50 88 TYR A CA 1
ATOM 697 C C . TYR A 1 88 ? -9.758 -4.087 15.480 1.00 78.50 88 TYR A C 1
ATOM 699 O O . TYR A 1 88 ? -8.775 -4.298 16.194 1.00 78.50 88 TYR A O 1
ATOM 707 N N . LEU A 1 89 ? -10.958 -3.805 15.979 1.00 83.25 89 LEU A N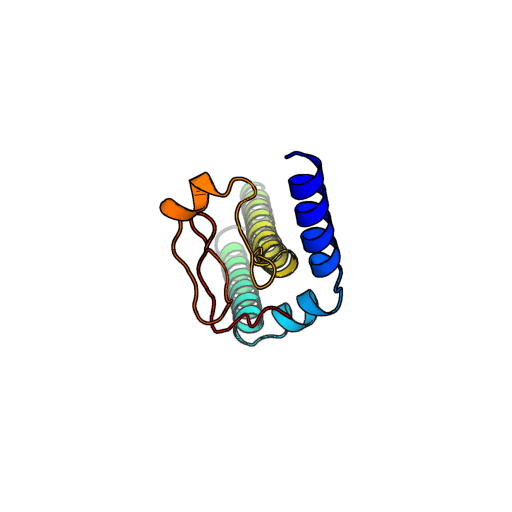 1
ATOM 708 C CA . LEU A 1 89 ? -11.298 -3.908 17.390 1.00 83.25 89 LEU A CA 1
ATOM 709 C C . LEU A 1 89 ? -12.253 -5.092 17.573 1.00 83.25 89 LEU A C 1
ATOM 711 O O . LEU A 1 89 ? -13.088 -5.318 16.696 1.00 83.25 89 LEU A O 1
ATOM 715 N N . PRO A 1 90 ? -12.169 -5.824 18.697 1.00 83.88 90 PRO A N 1
ATOM 716 C CA . PRO A 1 90 ? -13.126 -6.882 18.990 1.00 83.88 90 PRO A CA 1
ATOM 717 C C . PRO A 1 90 ? -14.548 -6.317 19.138 1.00 83.88 90 PRO A C 1
ATOM 719 O O . PRO A 1 90 ? -14.745 -5.152 19.497 1.00 83.88 90 PRO A O 1
ATOM 722 N N . LEU A 1 91 ? -15.555 -7.155 18.894 1.00 84.06 91 LEU A N 1
ATOM 723 C CA . LEU A 1 91 ? -16.957 -6.819 19.158 1.00 84.06 91 LEU A CA 1
ATOM 724 C C . LEU A 1 91 ? -17.150 -6.388 20.618 1.00 84.06 91 LEU A C 1
ATOM 726 O O . LEU A 1 91 ? -16.500 -6.910 21.524 1.00 84.06 91 LEU A O 1
ATOM 730 N N . ASN A 1 92 ? -18.049 -5.428 20.850 1.00 89.19 92 ASN A N 1
ATOM 731 C CA . ASN A 1 92 ? -18.298 -4.843 22.172 1.00 89.19 92 ASN A CA 1
ATOM 732 C C . ASN A 1 92 ? -17.064 -4.210 22.840 1.00 89.19 92 ASN A C 1
ATOM 734 O O . ASN A 1 92 ? -17.019 -4.101 24.069 1.00 89.19 92 ASN A O 1
ATOM 738 N N . TRP A 1 93 ? -16.055 -3.791 22.067 1.00 90.06 93 TRP A N 1
ATOM 739 C CA . TRP A 1 93 ? -14.849 -3.186 22.631 1.00 90.06 93 TRP A CA 1
ATOM 740 C C . TRP A 1 93 ? -15.166 -1.990 23.540 1.00 90.06 93 TRP A C 1
ATOM 742 O O . TRP A 1 93 ? -16.007 -1.141 23.223 1.00 90.06 93 TRP A O 1
ATOM 752 N N . LYS A 1 94 ? -14.450 -1.899 24.666 1.00 91.19 94 LYS A N 1
ATOM 753 C CA . LYS A 1 94 ? -14.525 -0.787 25.620 1.00 91.19 94 LYS A CA 1
ATOM 754 C C . LYS A 1 94 ? -13.119 -0.377 26.069 1.00 91.19 94 LYS A C 1
ATOM 756 O O . LYS A 1 94 ? -12.240 -1.237 26.163 1.00 91.19 94 LYS A O 1
ATOM 761 N N . PRO A 1 95 ? -12.886 0.908 26.387 1.00 90.50 95 PRO A N 1
ATOM 762 C CA . PRO A 1 95 ? -11.612 1.342 26.944 1.00 90.50 95 PRO A CA 1
ATOM 763 C C . PRO A 1 95 ? -11.361 0.699 28.314 1.00 90.50 95 PRO A C 1
ATOM 765 O O . PRO A 1 95 ? -12.277 0.396 29.076 1.00 90.50 95 PRO A O 1
ATOM 768 N N . CYS A 1 96 ? -10.087 0.524 28.668 1.00 87.06 96 CYS A N 1
ATOM 769 C CA . CYS A 1 96 ? -9.709 -0.059 29.959 1.00 87.06 96 CYS A CA 1
ATOM 770 C C . CYS A 1 96 ? -10.084 0.820 31.163 1.00 87.06 96 CYS A C 1
ATOM 772 O O . CYS A 1 96 ? -10.228 0.297 32.269 1.00 87.06 96 CYS A O 1
ATOM 774 N N . LYS A 1 97 ? -10.187 2.139 30.962 1.00 89.38 97 LYS A N 1
ATOM 775 C CA . LYS A 1 97 ? -10.668 3.106 31.950 1.00 89.38 97 LYS A CA 1
ATOM 776 C C . LYS A 1 97 ? -12.084 3.504 31.562 1.00 89.38 97 LYS A C 1
ATOM 778 O O . LYS A 1 97 ? -12.284 4.128 30.527 1.00 89.38 97 LYS A O 1
ATOM 783 N N . GLU A 1 98 ? -13.052 3.206 32.417 1.00 89.44 98 GLU A N 1
ATOM 784 C CA . GLU A 1 98 ? -14.454 3.562 32.155 1.00 89.44 98 GLU A CA 1
ATOM 785 C C . GLU A 1 98 ? -14.675 5.076 32.081 1.00 89.44 98 GLU A C 1
ATOM 787 O O . GLU A 1 98 ? -15.531 5.536 31.334 1.00 89.44 98 GLU A O 1
ATOM 792 N N . LYS A 1 99 ? -13.842 5.867 32.770 1.00 92.56 99 LYS A N 1
ATOM 793 C CA . LYS A 1 99 ? -13.851 7.334 32.666 1.00 92.56 99 LYS A CA 1
ATOM 794 C C . LYS A 1 99 ? -13.584 7.837 31.246 1.00 92.56 99 LYS A C 1
ATOM 796 O O . LYS A 1 99 ? -13.986 8.949 30.930 1.00 92.56 99 LYS A O 1
ATOM 801 N N . ASP A 1 100 ? -12.929 7.043 30.401 1.00 92.00 100 ASP A N 1
ATOM 802 C CA . ASP A 1 100 ? -12.628 7.439 29.026 1.00 92.00 100 ASP A CA 1
ATOM 803 C C . ASP A 1 100 ? -13.845 7.236 28.106 1.00 92.00 100 ASP A C 1
ATOM 805 O O . ASP A 1 100 ? -13.927 7.865 27.054 1.00 92.00 100 ASP A O 1
ATOM 809 N N . CYS A 1 101 ? -14.828 6.416 28.508 1.00 91.38 101 CYS A N 1
ATOM 810 C CA . CYS A 1 101 ? -16.043 6.156 27.728 1.00 91.38 101 CYS A CA 1
ATOM 811 C C . CYS A 1 101 ? -16.833 7.433 27.414 1.00 91.38 101 CYS A C 1
ATOM 813 O O . CYS A 1 101 ? -17.461 7.506 26.364 1.00 91.38 101 CYS A O 1
ATOM 815 N N . GLN A 1 102 ? -16.783 8.442 28.292 1.00 93.00 102 GLN A N 1
ATOM 816 C CA . GLN A 1 102 ? -17.492 9.713 28.097 1.00 93.00 102 GLN A CA 1
ATOM 817 C C . GLN A 1 102 ? -16.966 10.525 26.900 1.00 93.00 102 GLN A C 1
ATOM 819 O O . GLN A 1 102 ? -17.676 11.377 26.379 1.00 93.00 102 GLN A O 1
ATOM 824 N N . PHE A 1 103 ? -15.732 10.260 26.455 1.00 92.88 103 PHE A N 1
ATOM 825 C CA . PHE A 1 103 ? -15.104 10.951 25.325 1.00 92.88 103 PHE A CA 1
ATOM 826 C C . PHE A 1 103 ? -15.223 10.172 24.010 1.00 92.88 103 PHE A C 1
ATOM 828 O O . PHE A 1 103 ? -14.776 10.651 22.967 1.00 92.88 103 PHE A O 1
ATOM 835 N N . LEU A 1 104 ? -15.771 8.953 24.044 1.00 93.44 104 LEU A N 1
ATOM 836 C CA . LEU A 1 104 ? -15.781 8.045 22.903 1.00 93.44 104 LEU A CA 1
ATOM 837 C C . LEU A 1 104 ? -17.182 7.908 22.315 1.00 93.44 104 LEU A C 1
ATOM 839 O O . LEU A 1 104 ? -18.176 7.755 23.019 1.00 93.44 104 LEU A O 1
ATOM 843 N N . GLN A 1 105 ? -17.242 7.887 20.987 1.00 94.00 105 GLN A N 1
ATOM 844 C CA . GLN A 1 105 ? -18.468 7.581 20.260 1.00 94.00 105 GLN A CA 1
ATOM 845 C C . GLN A 1 105 ? -18.789 6.086 20.356 1.00 94.00 105 GLN A C 1
ATOM 847 O O . GLN A 1 105 ? -17.884 5.251 20.372 1.00 94.00 105 GLN A O 1
ATOM 852 N N . THR A 1 106 ? -20.070 5.730 20.339 1.00 93.75 106 THR A N 1
ATOM 853 C CA . THR A 1 106 ? -20.523 4.335 20.276 1.00 93.75 106 THR A CA 1
ATOM 854 C C . THR A 1 106 ? -20.863 3.923 18.843 1.00 93.75 106 THR A C 1
ATOM 856 O O . THR A 1 106 ? -21.077 4.750 17.949 1.00 93.75 106 THR A O 1
ATOM 859 N N . CYS A 1 107 ? -20.868 2.617 18.588 1.00 91.75 107 CYS A N 1
ATOM 860 C CA . CYS A 1 107 ? -21.353 2.036 17.343 1.00 91.75 107 CYS A CA 1
ATOM 861 C C . CYS A 1 107 ? -22.489 1.059 17.647 1.00 91.75 107 CYS A C 1
ATOM 863 O O . CYS A 1 107 ? -22.272 0.073 18.346 1.00 91.75 107 CYS A O 1
ATOM 865 N N . GLY A 1 108 ? -23.677 1.313 17.088 1.00 90.12 108 GLY A N 1
ATOM 866 C CA . GLY A 1 108 ? -24.836 0.431 17.256 1.00 90.12 108 GLY A CA 1
ATOM 867 C C . GLY A 1 108 ? -24.668 -0.941 16.599 1.00 90.12 108 GLY A C 1
ATOM 868 O O . GLY A 1 108 ? -25.225 -1.904 17.097 1.00 90.12 108 GLY A O 1
ATOM 869 N N . VAL A 1 109 ? -23.862 -1.041 15.535 1.00 89.19 109 VAL A N 1
ATOM 870 C CA . VAL A 1 109 ? -23.599 -2.307 14.823 1.00 89.19 109 VAL A CA 1
ATOM 871 C C . VAL A 1 109 ? -22.575 -3.165 15.570 1.00 89.19 109 VAL A C 1
ATOM 873 O O . VAL A 1 109 ? -22.755 -4.364 15.724 1.00 89.19 109 VAL A O 1
ATOM 876 N N . CYS A 1 110 ? -21.496 -2.556 16.070 1.00 88.19 110 CYS A N 1
ATOM 877 C CA . CYS A 1 110 ? -20.448 -3.282 16.798 1.00 88.19 110 CYS A CA 1
ATOM 878 C C . CYS A 1 110 ? -20.749 -3.453 18.297 1.00 88.19 110 CYS A C 1
ATOM 880 O O . CYS A 1 110 ? -19.956 -4.084 18.998 1.00 88.19 110 CYS A O 1
ATOM 882 N N . HIS A 1 111 ? -21.822 -2.824 18.796 1.00 91.25 111 HIS A N 1
ATOM 883 C CA . HIS A 1 111 ? -22.225 -2.776 20.208 1.00 91.25 111 HIS A CA 1
ATOM 884 C C . HIS A 1 111 ? -21.099 -2.352 21.182 1.00 91.25 111 HIS A C 1
ATOM 886 O O . HIS A 1 111 ? -21.077 -2.711 22.357 1.00 91.25 111 HIS A O 1
ATOM 892 N N . GLY A 1 112 ? -20.149 -1.544 20.700 1.00 90.50 112 GLY A N 1
ATOM 893 C CA . GLY A 1 112 ? -18.966 -1.100 21.443 1.00 90.50 112 GLY A CA 1
ATOM 894 C C . GLY A 1 112 ? -18.630 0.373 21.216 1.00 90.50 112 GLY A C 1
ATOM 895 O O . GLY A 1 112 ? -19.299 1.075 20.450 1.00 90.50 112 GLY A O 1
ATOM 896 N N . TYR A 1 113 ? -17.575 0.842 21.879 1.00 92.75 113 TYR A N 1
ATOM 897 C CA . TYR A 1 113 ? -17.017 2.178 21.662 1.00 92.75 113 TYR A CA 1
ATOM 898 C C . TYR A 1 113 ? -16.057 2.181 20.470 1.00 92.75 113 TYR A C 1
ATOM 900 O O . TYR A 1 113 ? -15.382 1.194 20.181 1.00 92.75 113 TYR A O 1
ATOM 908 N N . LYS A 1 114 ? -15.967 3.317 19.782 1.00 91.56 114 LYS A N 1
ATOM 909 C CA . LYS A 1 114 ? -14.975 3.560 18.736 1.00 91.56 114 LYS A CA 1
ATOM 910 C C . LYS A 1 114 ? -13.710 4.091 19.394 1.00 91.56 114 LYS A C 1
ATOM 912 O O . LYS A 1 114 ? -13.743 5.143 20.026 1.00 91.56 114 LYS A O 1
ATOM 917 N N . ALA A 1 115 ? -12.590 3.392 19.232 1.00 90.50 115 ALA A N 1
ATOM 918 C CA . ALA A 1 115 ? -11.289 3.958 19.573 1.00 90.50 115 ALA A CA 1
ATOM 919 C C . ALA A 1 115 ? -11.015 5.240 18.755 1.00 90.50 115 ALA A C 1
ATOM 921 O O . ALA A 1 115 ? -11.552 5.390 17.650 1.00 90.50 115 ALA A O 1
ATOM 922 N N . PRO A 1 116 ? -10.167 6.159 19.248 1.00 90.12 116 PRO A N 1
ATOM 923 C CA . PRO A 1 116 ? -9.819 7.375 18.516 1.00 90.12 116 PRO A CA 1
ATOM 924 C C . PRO A 1 116 ? -9.336 7.078 17.086 1.00 90.12 116 PRO A C 1
ATOM 926 O O . PRO A 1 116 ? -8.469 6.228 16.887 1.00 90.12 116 PRO A O 1
ATOM 929 N N . ARG A 1 117 ? -9.895 7.787 16.094 1.00 89.56 117 ARG A N 1
ATOM 930 C CA . ARG A 1 117 ? -9.669 7.595 14.641 1.00 89.56 117 ARG A CA 1
ATOM 931 C C . ARG A 1 117 ? -10.122 6.245 14.061 1.00 89.56 117 ARG A C 1
ATOM 933 O O . ARG A 1 117 ? -9.826 5.959 12.904 1.00 89.56 117 ARG A O 1
ATOM 940 N N . SER A 1 118 ? -10.832 5.416 14.828 1.00 88.94 118 SER A N 1
ATOM 941 C CA . SER A 1 11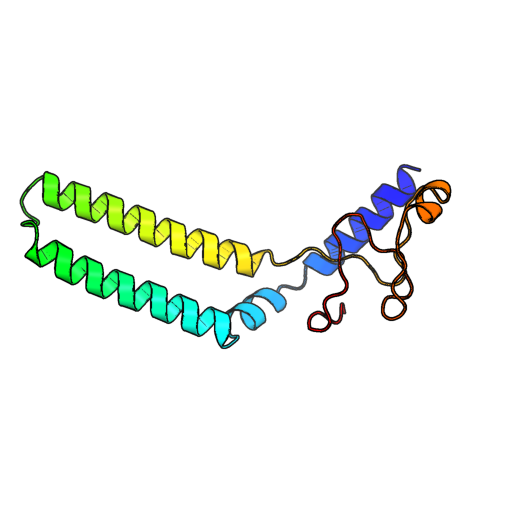8 ? -11.457 4.198 14.301 1.00 88.94 118 SER A CA 1
ATOM 942 C C . SER A 1 118 ? -12.869 4.480 13.789 1.00 88.94 118 SER A C 1
ATOM 944 O O . SER A 1 118 ? -13.617 5.282 14.353 1.00 88.94 118 SER A O 1
ATOM 946 N N . HIS A 1 119 ? -13.243 3.793 12.716 1.00 88.00 119 HIS A N 1
ATOM 947 C CA . HIS A 1 119 ? -14.558 3.900 12.098 1.00 88.00 119 HIS A CA 1
ATOM 948 C C . HIS A 1 119 ? -15.092 2.498 11.811 1.00 88.00 119 HIS A C 1
ATOM 950 O O . HIS A 1 119 ? -14.327 1.588 11.500 1.00 88.00 119 HIS A O 1
ATOM 956 N N . HIS A 1 120 ? -16.411 2.323 11.909 1.00 85.75 120 HIS A N 1
ATOM 957 C CA . HIS A 1 120 ? -17.048 1.087 11.468 1.00 85.75 120 HIS A CA 1
ATOM 958 C C . HIS A 1 120 ? -16.976 1.020 9.940 1.00 85.75 120 HIS A C 1
ATOM 960 O O . HIS A 1 120 ? -17.496 1.901 9.254 1.00 85.75 120 HIS A O 1
ATOM 966 N N . CYS A 1 121 ? -16.327 -0.015 9.414 1.00 82.94 121 CYS A N 1
ATOM 967 C CA . CYS A 1 121 ? -16.298 -0.281 7.987 1.00 82.94 121 CYS A CA 1
ATOM 968 C C . CYS A 1 121 ? -17.377 -1.310 7.651 1.00 82.94 121 CYS A C 1
ATOM 970 O O . CYS A 1 121 ? -17.231 -2.478 7.987 1.00 82.94 121 CYS A O 1
ATOM 972 N N . ARG A 1 122 ? -18.418 -0.893 6.922 1.00 77.12 122 ARG A N 1
ATOM 973 C CA . ARG A 1 122 ? -19.530 -1.766 6.496 1.00 77.12 122 ARG A CA 1
ATOM 974 C C . ARG A 1 122 ? -19.085 -2.978 5.669 1.00 77.12 122 ARG A C 1
ATOM 976 O O . ARG A 1 122 ? -19.785 -3.972 5.601 1.00 77.12 122 ARG A O 1
ATOM 983 N N . LYS A 1 123 ? -17.956 -2.866 4.965 1.00 68.12 123 LYS A N 1
ATOM 984 C CA . LYS A 1 123 ? -17.421 -3.937 4.108 1.00 68.12 123 LYS A CA 1
ATOM 985 C C . LYS A 1 123 ? -16.574 -4.943 4.898 1.00 68.12 123 LYS A C 1
ATOM 987 O O . LYS A 1 123 ? -16.269 -6.014 4.383 1.00 68.12 123 LYS A O 1
ATOM 992 N N . SER A 1 124 ? -16.176 -4.570 6.112 1.00 60.53 124 SER A N 1
ATOM 993 C CA . SER A 1 124 ? -15.380 -5.372 7.031 1.00 60.53 124 SER A CA 1
ATOM 994 C C . SER A 1 124 ? -16.284 -5.809 8.180 1.00 60.53 124 SER A C 1
ATOM 996 O O . SER A 1 124 ? -16.142 -5.316 9.298 1.00 60.53 124 SER A O 1
ATOM 998 N N . ASP A 1 125 ? -17.243 -6.693 7.909 1.00 40.91 125 ASP A N 1
ATOM 999 C CA . ASP A 1 125 ? -17.923 -7.402 8.990 1.00 40.91 125 ASP A CA 1
ATOM 1000 C C . ASP A 1 125 ? -16.854 -8.250 9.687 1.00 40.91 125 ASP A C 1
ATOM 1002 O O . ASP A 1 125 ? -16.358 -9.234 9.141 1.00 40.91 125 ASP A O 1
ATOM 1006 N N . ALA A 1 126 ? -16.386 -7.748 10.830 1.00 41.03 126 ALA A N 1
ATOM 1007 C CA . ALA A 1 126 ? -15.361 -8.376 11.642 1.00 41.03 126 ALA A CA 1
ATOM 1008 C C . ALA A 1 126 ? -15.894 -9.730 12.122 1.00 41.03 126 ALA A C 1
ATOM 1010 O O . ALA A 1 126 ? -16.814 -9.769 12.941 1.00 41.03 126 ALA A O 1
ATOM 1011 N N . TYR A 1 127 ? -15.331 -10.805 11.577 1.00 36.66 127 TYR A N 1
ATOM 1012 C CA . TYR A 1 127 ? -15.477 -12.167 12.077 1.00 36.66 127 TYR A CA 1
ATOM 1013 C C . TYR A 1 127 ? -14.176 -12.573 12.762 1.00 36.66 127 TYR A C 1
ATOM 1015 O O . TYR A 1 127 ? -13.108 -12.274 12.176 1.00 36.66 127 TYR A O 1
#

Secondary structure (DSSP, 8-state):
-HHHHHHHHHHHHHHTT-TTHHHHHHTSHHHHHHHHHHHHHHHHHHHHHHHHS-TTSHHHHHHHHHHHHHHHHHHHHHHHHHHH------TT---SSGGGGGGS-EETTTTEEPPTT----TT----

Organism: Callosobruchus maculatus (NCBI:txid64391)

pLDDT: mean 82.82, std 14.3, range [36.66, 97.5]

Radius of gyration: 22.42 Å; chains: 1; bounding box: 51×28×62 Å

Foldseek 3Di:
DVVVVVVQVVVQVVLLPPPVQLVVLCPDPVNVVVVVVLVVVLVVVVVVLVVPDPCVDPVSVVVNVVSVVVSVVVVVVSSVCSSRDDRDGAQQDEDPDNVCQVVFDADPVSVHTADVPRDDDPVCPDD